Protein AF-A0A7W1UHH9-F1 (afdb_monomer_lite)

Structure (mmCIF, N/CA/C/O backbone):
data_AF-A0A7W1UHH9-F1
#
_entry.id   AF-A0A7W1UHH9-F1
#
loop_
_atom_site.group_PDB
_atom_site.id
_atom_site.type_symbol
_atom_site.label_atom_id
_atom_site.label_alt_id
_atom_site.label_comp_id
_atom_site.label_asym_id
_atom_site.label_entity_id
_atom_site.label_seq_id
_atom_site.pdbx_PDB_ins_code
_atom_site.Cartn_x
_atom_site.Cartn_y
_atom_site.Cartn_z
_atom_site.occupancy
_atom_site.B_iso_or_equiv
_atom_site.auth_seq_id
_atom_site.auth_comp_id
_atom_site.auth_asym_id
_atom_site.auth_atom_id
_atom_site.pdbx_PDB_model_num
ATOM 1 N N . MET A 1 1 ? -11.626 4.880 23.988 1.00 58.03 1 MET A N 1
ATOM 2 C CA . MET A 1 1 ? -11.351 6.127 23.227 1.00 58.03 1 MET A CA 1
ATOM 3 C C . MET A 1 1 ? -11.099 5.742 21.776 1.00 58.03 1 MET A C 1
ATOM 5 O O . MET A 1 1 ? -10.447 4.718 21.591 1.00 58.03 1 MET A O 1
ATOM 9 N N . PRO A 1 2 ? -11.585 6.500 20.774 1.00 72.06 2 PRO A N 1
ATOM 10 C CA . PRO A 1 2 ? -11.259 6.224 19.376 1.00 72.06 2 PRO A CA 1
ATOM 11 C C . PRO A 1 2 ? -9.740 6.292 19.199 1.00 72.06 2 PRO A C 1
ATOM 13 O O . PRO A 1 2 ? -9.108 7.267 19.610 1.00 72.06 2 PRO A O 1
ATOM 16 N N . ASN A 1 3 ? -9.145 5.233 18.653 1.00 87.25 3 ASN A N 1
ATOM 17 C CA . ASN A 1 3 ? -7.721 5.214 18.345 1.00 87.25 3 ASN A CA 1
ATOM 18 C C . ASN A 1 3 ? -7.503 5.696 16.904 1.00 87.25 3 ASN A C 1
ATOM 20 O O . ASN A 1 3 ? -8.341 5.504 16.022 1.00 87.25 3 ASN A O 1
ATOM 24 N N . LEU A 1 4 ? -6.374 6.360 16.681 1.00 93.56 4 LEU A N 1
ATOM 25 C CA . LEU A 1 4 ? -5.931 6.807 15.368 1.00 93.56 4 LEU A CA 1
ATOM 26 C C . LEU A 1 4 ? -4.572 6.174 15.104 1.00 93.56 4 LEU A C 1
ATOM 28 O O . LEU A 1 4 ? -3.640 6.356 15.883 1.00 93.56 4 LEU A O 1
ATOM 32 N N . THR A 1 5 ? -4.455 5.444 14.002 1.00 95.94 5 THR A N 1
ATOM 33 C CA . THR A 1 5 ? -3.187 4.884 13.532 1.00 95.94 5 THR A CA 1
ATOM 34 C C . THR A 1 5 ? -2.872 5.455 12.164 1.00 95.94 5 THR A C 1
ATOM 36 O O . THR A 1 5 ? -3.649 5.295 11.224 1.00 95.94 5 THR A O 1
ATOM 39 N N . ILE A 1 6 ? -1.714 6.093 12.043 1.00 97.69 6 ILE A N 1
ATOM 40 C CA . ILE A 1 6 ? -1.142 6.489 10.757 1.00 97.69 6 ILE A CA 1
ATOM 41 C C . ILE A 1 6 ? -0.075 5.459 10.415 1.00 97.69 6 ILE A C 1
ATOM 43 O O . ILE A 1 6 ? 0.764 5.139 11.257 1.00 97.69 6 ILE A O 1
ATOM 47 N N . PHE A 1 7 ? -0.104 4.937 9.194 1.00 98.06 7 PHE A N 1
ATOM 48 C CA . PHE A 1 7 ? 0.889 3.977 8.730 1.00 98.06 7 PHE A CA 1
ATOM 49 C C . PHE A 1 7 ? 1.468 4.384 7.379 1.00 98.06 7 PHE A C 1
ATOM 51 O O . PHE A 1 7 ? 0.792 4.972 6.533 1.00 98.06 7 PHE A O 1
ATOM 58 N N . HIS A 1 8 ? 2.740 4.044 7.191 1.00 98.12 8 HIS A N 1
ATOM 59 C CA . HIS A 1 8 ? 3.465 4.190 5.941 1.00 98.12 8 HIS A CA 1
ATOM 60 C C . HIS A 1 8 ? 4.446 3.026 5.796 1.00 98.12 8 HIS A C 1
ATOM 62 O O . HIS A 1 8 ? 5.196 2.722 6.722 1.00 98.12 8 HIS A O 1
ATOM 68 N N . GLN A 1 9 ? 4.438 2.391 4.632 1.00 98.19 9 GLN A N 1
ATOM 69 C CA . GLN A 1 9 ? 5.344 1.318 4.261 1.00 98.19 9 GLN A CA 1
ATOM 70 C C . GLN A 1 9 ? 5.841 1.563 2.841 1.00 98.19 9 GLN A C 1
ATOM 72 O O . GLN A 1 9 ? 5.052 1.828 1.935 1.00 98.19 9 GLN A O 1
ATOM 77 N N . HIS A 1 10 ? 7.146 1.418 2.645 1.00 97.81 10 HIS A N 1
ATOM 78 C CA . HIS A 1 10 ? 7.790 1.542 1.346 1.00 97.81 10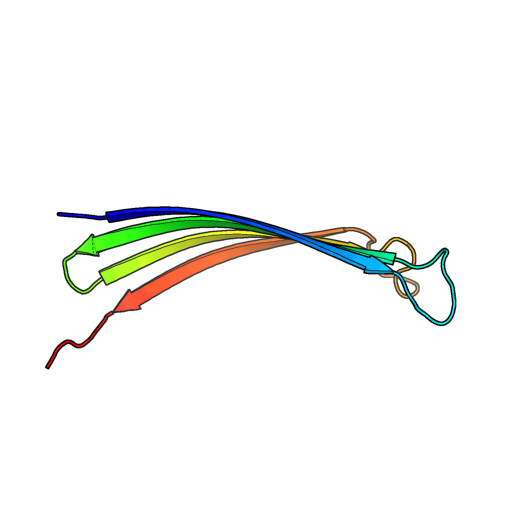 HIS A CA 1
ATOM 79 C C . HIS A 1 10 ? 8.713 0.346 1.120 1.00 97.81 10 HIS A C 1
ATOM 81 O O . HIS A 1 10 ? 9.450 -0.046 2.024 1.00 97.81 10 HIS A O 1
ATOM 87 N N . GLN A 1 11 ? 8.648 -0.261 -0.062 1.00 97.94 11 GLN A N 1
ATOM 88 C CA . GLN A 1 11 ? 9.415 -1.458 -0.409 1.00 97.94 11 GLN A CA 1
ATOM 89 C C . GLN A 1 11 ? 9.933 -1.354 -1.840 1.00 97.94 11 GLN A C 1
ATOM 91 O O . GLN A 1 11 ? 9.211 -0.899 -2.726 1.00 97.94 11 GLN A O 1
ATOM 96 N N . GLY A 1 12 ? 11.168 -1.806 -2.054 1.00 96.56 12 GLY A N 1
ATOM 97 C CA . GLY A 1 12 ? 11.796 -1.918 -3.366 1.00 96.56 12 GLY A CA 1
ATOM 98 C C . GLY A 1 12 ? 12.243 -3.353 -3.628 1.00 96.56 12 GLY A C 1
ATOM 99 O O . GLY A 1 12 ? 12.771 -4.015 -2.736 1.00 96.56 12 GLY A O 1
ATOM 100 N N . PHE A 1 13 ? 12.027 -3.814 -4.853 1.00 95.12 13 PHE A N 1
ATOM 101 C CA . PHE A 1 13 ? 12.258 -5.178 -5.308 1.00 95.12 13 PHE A CA 1
ATOM 102 C C . PHE A 1 13 ? 13.107 -5.135 -6.586 1.00 95.12 13 PHE A C 1
ATOM 104 O O . PHE A 1 13 ? 12.560 -4.942 -7.673 1.00 95.12 13 PHE A O 1
ATOM 111 N N . PRO A 1 14 ? 14.440 -5.255 -6.487 1.00 93.94 14 PRO A N 1
ATOM 112 C CA . PRO A 1 14 ? 15.284 -5.413 -7.664 1.00 93.94 14 PRO A CA 1
ATOM 113 C C . PRO A 1 14 ? 15.115 -6.819 -8.250 1.00 93.94 14 PRO A C 1
ATOM 115 O O . PRO A 1 14 ? 15.015 -7.800 -7.510 1.00 93.94 14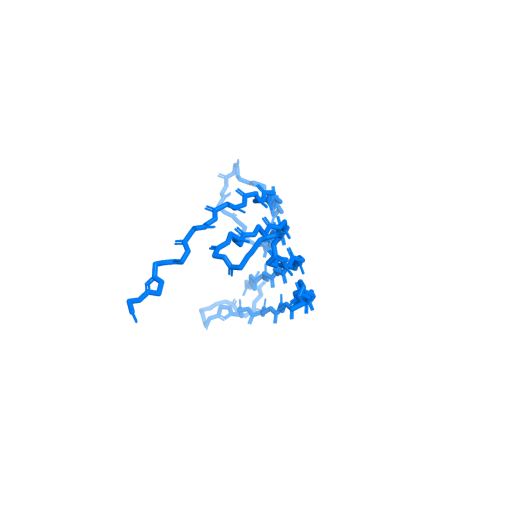 PRO A O 1
ATOM 118 N N . SER A 1 15 ? 15.123 -6.936 -9.575 1.00 92.44 15 SER A N 1
ATOM 119 C CA . SER A 1 15 ? 15.133 -8.237 -10.240 1.00 92.44 15 SER A CA 1
ATOM 120 C C . SER A 1 15 ? 16.492 -8.926 -10.076 1.00 92.44 15 SER A C 1
ATOM 122 O O . SER A 1 15 ? 17.547 -8.299 -10.191 1.00 92.44 15 SER A O 1
ATOM 124 N N . LEU A 1 16 ? 16.467 -10.251 -9.902 1.00 92.44 16 LEU A N 1
ATOM 125 C CA . LEU A 1 16 ? 17.676 -11.082 -9.858 1.00 92.44 16 LEU A CA 1
ATOM 126 C C . LEU A 1 16 ? 18.265 -11.340 -11.255 1.00 92.44 16 LEU A C 1
ATOM 128 O O . LEU A 1 16 ? 19.482 -11.409 -11.392 1.00 92.44 16 LEU A O 1
ATOM 132 N N . ASP A 1 17 ? 17.421 -11.417 -12.291 1.00 89.31 17 ASP A N 1
ATOM 133 C CA . ASP A 1 17 ? 17.867 -11.709 -13.664 1.00 89.31 17 ASP A CA 1
ATOM 134 C C . ASP A 1 17 ? 18.436 -10.478 -14.388 1.00 89.31 17 ASP A C 1
ATOM 136 O O . ASP A 1 17 ? 19.423 -10.565 -15.120 1.00 89.31 17 ASP A O 1
ATOM 140 N N . LYS A 1 18 ? 17.811 -9.309 -14.198 1.00 87.38 18 LYS A N 1
ATOM 141 C CA . LYS A 1 18 ? 18.242 -8.024 -14.759 1.00 8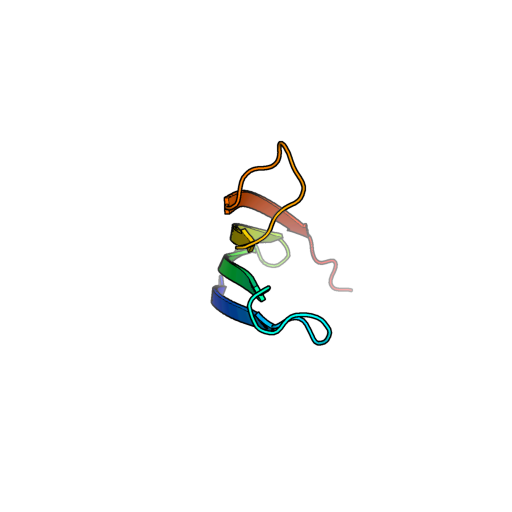7.38 18 LYS A CA 1
ATOM 142 C C . LYS A 1 18 ? 18.239 -6.962 -13.673 1.00 87.38 18 LYS A C 1
ATOM 144 O O . LYS A 1 18 ? 17.197 -6.423 -13.342 1.00 87.38 18 LYS A O 1
ATOM 149 N N . THR A 1 19 ? 19.406 -6.579 -13.174 1.00 85.25 19 THR A N 1
ATOM 150 C CA . THR A 1 19 ? 19.519 -5.566 -12.106 1.00 85.25 19 THR A CA 1
ATOM 151 C C . THR A 1 19 ? 19.002 -4.176 -12.496 1.00 85.25 19 THR A C 1
ATOM 153 O O . THR A 1 19 ? 18.761 -3.343 -11.627 1.00 85.25 19 THR A O 1
ATOM 156 N N . SER A 1 20 ? 18.819 -3.908 -13.794 1.00 88.56 20 SER A N 1
ATOM 157 C CA . SER A 1 20 ? 18.178 -2.689 -14.294 1.00 88.56 20 SER A CA 1
ATOM 158 C C . SER A 1 20 ? 16.651 -2.707 -14.190 1.00 88.56 20 SER A C 1
ATOM 160 O O . SER A 1 20 ? 16.040 -1.663 -14.394 1.00 88.56 20 SER A O 1
ATOM 162 N N . ASP A 1 21 ? 16.046 -3.868 -13.944 1.00 94.19 21 ASP A N 1
ATOM 163 C CA . ASP A 1 21 ? 14.612 -4.062 -13.728 1.00 94.19 21 ASP A CA 1
ATOM 164 C C . ASP A 1 21 ? 14.332 -4.045 -12.219 1.00 94.19 21 ASP A C 1
ATOM 166 O O . ASP A 1 21 ? 14.971 -4.758 -11.436 1.00 94.19 21 ASP A O 1
ATOM 170 N N . TRP A 1 22 ? 13.438 -3.159 -11.798 1.00 94.50 22 TRP A N 1
ATOM 171 C CA . TRP A 1 22 ? 13.088 -2.966 -10.405 1.00 94.50 22 TRP A CA 1
ATOM 172 C C . TRP A 1 22 ? 11.659 -2.452 -10.242 1.00 94.50 22 TRP A C 1
ATOM 174 O O . TRP A 1 22 ? 11.142 -1.638 -11.010 1.00 94.50 22 TRP A O 1
ATOM 184 N N . TYR A 1 23 ? 11.052 -2.885 -9.1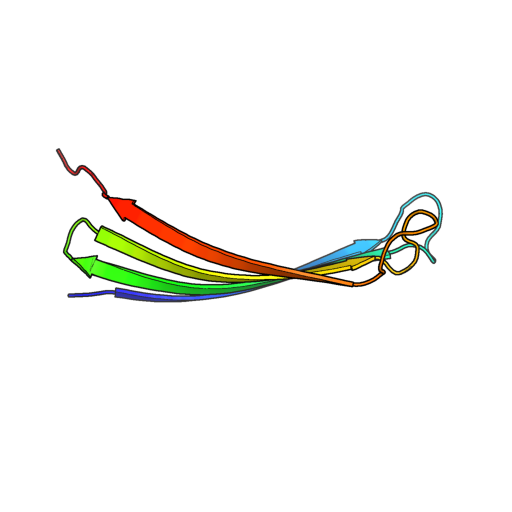45 1.00 96.25 23 TYR A N 1
ATOM 185 C CA . TYR A 1 23 ? 9.679 -2.577 -8.787 1.00 96.25 23 TYR A CA 1
ATOM 186 C C . TYR A 1 23 ? 9.614 -1.954 -7.392 1.00 96.25 23 TYR A C 1
ATOM 188 O O . TYR A 1 23 ? 10.318 -2.378 -6.477 1.00 96.25 23 TYR A O 1
ATOM 196 N N . VAL A 1 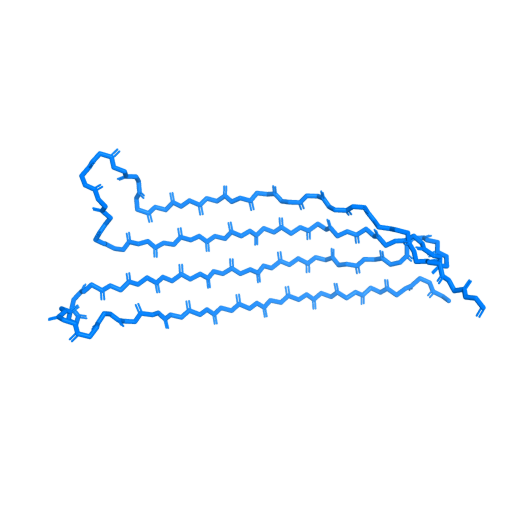24 ? 8.776 -0.936 -7.211 1.00 97.69 24 VAL A N 1
ATOM 197 C CA . VAL A 1 24 ? 8.610 -0.221 -5.941 1.00 97.69 24 VAL A CA 1
ATOM 198 C C . VAL A 1 24 ? 7.139 -0.137 -5.569 1.00 97.69 24 VAL A C 1
ATOM 200 O O . VAL A 1 24 ? 6.276 0.129 -6.406 1.00 97.69 24 VAL A O 1
ATOM 203 N N . THR A 1 25 ? 6.858 -0.306 -4.279 1.00 98.25 25 THR A N 1
ATOM 204 C CA . THR A 1 25 ? 5.527 -0.102 -3.708 1.00 98.25 25 THR A CA 1
ATOM 205 C C . THR A 1 25 ? 5.579 0.842 -2.525 1.00 98.25 25 THR A C 1
ATOM 207 O O . THR A 1 25 ? 6.425 0.689 -1.645 1.00 98.25 25 THR A O 1
ATOM 210 N N . SER A 1 26 ? 4.615 1.750 -2.461 1.00 98.50 26 SER A N 1
ATOM 211 C CA . SER A 1 26 ? 4.310 2.566 -1.293 1.00 98.50 26 SER A CA 1
ATOM 212 C C . SER A 1 26 ? 2.878 2.291 -0.858 1.00 98.50 26 SER A C 1
ATOM 214 O O . SER A 1 26 ? 1.968 2.290 -1.685 1.00 98.50 26 SER A O 1
ATOM 216 N N . GLN A 1 27 ? 2.676 2.069 0.434 1.00 98.56 27 GLN A N 1
ATOM 217 C CA . GLN A 1 27 ? 1.363 1.952 1.051 1.00 98.56 27 GLN A CA 1
ATOM 218 C C . GLN A 1 27 ? 1.302 2.926 2.214 1.00 98.56 27 GLN A C 1
ATOM 220 O O . GLN A 1 27 ? 2.174 2.932 3.082 1.00 98.56 27 GLN A O 1
ATOM 225 N N . GLN A 1 28 ? 0.275 3.758 2.242 1.00 98.56 28 GLN A N 1
ATOM 226 C CA . GLN A 1 28 ? 0.071 4.707 3.324 1.00 98.56 28 GLN A CA 1
ATOM 227 C C . GLN A 1 28 ? -1.401 4.854 3.628 1.00 98.56 28 GLN A C 1
ATOM 229 O O . GLN A 1 28 ? -2.245 4.758 2.738 1.00 98.56 28 GLN A O 1
ATOM 234 N N . GLY A 1 29 ? -1.715 5.130 4.881 1.00 98.44 29 GLY A N 1
ATOM 235 C CA . GLY A 1 29 ? -3.097 5.301 5.252 1.00 98.44 29 GLY A CA 1
ATOM 236 C C . GLY A 1 29 ? -3.298 5.711 6.688 1.00 98.44 29 GLY A C 1
ATOM 237 O O . GLY A 1 29 ? -2.369 5.855 7.485 1.00 98.44 29 GLY A O 1
ATOM 238 N N . ILE A 1 30 ? -4.573 5.906 6.976 1.00 98.12 30 ILE A N 1
ATOM 239 C CA . ILE A 1 30 ? -5.089 6.287 8.273 1.00 98.12 30 ILE A CA 1
ATOM 240 C C . ILE A 1 30 ? -6.149 5.258 8.640 1.00 98.12 30 ILE A C 1
ATOM 242 O O . ILE A 1 30 ? -7.078 5.013 7.868 1.00 98.12 30 ILE A O 1
ATOM 246 N N . ARG A 1 31 ? -6.009 4.664 9.821 1.00 96.88 31 ARG A N 1
ATOM 247 C CA . ARG A 1 31 ? -6.984 3.755 10.421 1.00 96.88 31 ARG A CA 1
ATOM 248 C C . ARG A 1 31 ? -7.556 4.376 11.685 1.00 96.88 31 ARG A C 1
ATOM 250 O O . ARG A 1 31 ? -6.810 4.907 12.505 1.00 96.88 31 ARG A O 1
ATOM 257 N N . MET A 1 32 ? -8.871 4.281 11.829 1.00 95.19 32 MET A N 1
ATOM 258 C CA . MET A 1 32 ? -9.620 4.807 12.964 1.00 95.19 32 MET A CA 1
ATOM 259 C C . MET A 1 32 ? -10.603 3.762 13.476 1.00 95.19 32 MET A C 1
ATOM 261 O O . MET A 1 32 ? -11.332 3.174 12.675 1.00 95.19 32 MET A O 1
ATOM 265 N N . ASN A 1 33 ? -10.683 3.602 14.795 1.00 92.38 33 ASN A N 1
ATOM 266 C CA . ASN A 1 33 ? -11.817 2.935 15.434 1.00 92.38 33 ASN A CA 1
ATOM 267 C C . ASN A 1 33 ? -12.883 3.999 15.722 1.00 92.38 33 ASN A C 1
ATOM 269 O O . ASN A 1 33 ? -12.747 4.777 16.667 1.00 92.38 33 ASN A O 1
ATOM 273 N N . ILE A 1 34 ? -13.889 4.095 14.848 1.00 86.94 34 ILE A N 1
ATOM 274 C CA . ILE A 1 34 ? -14.923 5.145 14.905 1.00 86.94 34 ILE A CA 1
ATOM 275 C C . ILE A 1 34 ? -16.001 4.847 15.958 1.00 86.94 34 ILE A C 1
ATOM 277 O O . ILE A 1 34 ? -16.569 5.773 16.532 1.00 86.94 34 ILE A O 1
ATOM 281 N N . TRP A 1 35 ? -16.216 3.563 16.249 1.00 85.88 35 TRP A N 1
ATOM 282 C CA . TRP A 1 35 ? -16.958 3.031 17.396 1.00 85.88 35 TRP A CA 1
ATOM 283 C C . TRP A 1 35 ? -16.144 1.877 18.001 1.00 85.88 35 TRP A C 1
ATOM 285 O O . TRP A 1 35 ? -15.142 1.493 17.399 1.00 85.88 35 TRP A O 1
ATOM 295 N N . GLU A 1 36 ? -16.530 1.346 19.169 1.00 83.94 36 GLU A N 1
ATOM 296 C CA . GLU A 1 36 ? -15.764 0.282 19.860 1.00 83.94 36 GLU A CA 1
ATOM 297 C C . GLU A 1 36 ? -15.400 -0.874 18.921 1.00 83.94 36 GLU A C 1
ATOM 299 O O . GLU A 1 36 ? -14.224 -1.213 18.799 1.00 83.94 36 GLU A O 1
ATOM 304 N N . ASP A 1 37 ? -16.373 -1.332 18.136 1.00 89.00 37 ASP A N 1
ATOM 305 C CA . ASP A 1 37 ? -16.196 -2.467 17.233 1.00 89.00 37 ASP A CA 1
ATOM 306 C C . ASP A 1 37 ? -15.976 -2.067 15.769 1.00 89.00 37 ASP A C 1
ATOM 308 O O . ASP A 1 37 ? -15.653 -2.912 14.938 1.00 89.00 37 ASP A O 1
ATOM 312 N N . VAL A 1 38 ? -16.172 -0.793 15.402 1.00 92.25 38 VAL A N 1
ATOM 313 C CA . VAL A 1 38 ? -16.165 -0.370 13.991 1.00 92.25 38 VAL A CA 1
ATOM 314 C C . VAL A 1 38 ? -14.848 0.284 13.613 1.00 92.25 38 VAL A C 1
ATOM 316 O O . VAL A 1 38 ? -14.496 1.364 14.092 1.00 92.25 38 VAL A O 1
ATOM 319 N N . ILE A 1 39 ? -14.167 -0.334 12.654 1.00 95.19 39 ILE A N 1
ATOM 320 C CA . ILE A 1 39 ? -12.856 0.072 12.156 1.00 95.19 39 ILE A CA 1
ATOM 321 C C . ILE A 1 39 ? -13.010 0.613 10.737 1.00 95.19 39 ILE A C 1
ATOM 323 O O . ILE A 1 39 ? -13.534 -0.062 9.855 1.00 95.19 39 ILE A O 1
ATOM 327 N N . THR A 1 40 ? -12.510 1.820 10.486 1.00 95.94 40 THR A N 1
ATOM 328 C CA . THR A 1 40 ? -12.456 2.427 9.149 1.00 95.94 40 THR A CA 1
ATOM 329 C C . THR A 1 40 ? -11.009 2.680 8.750 1.00 9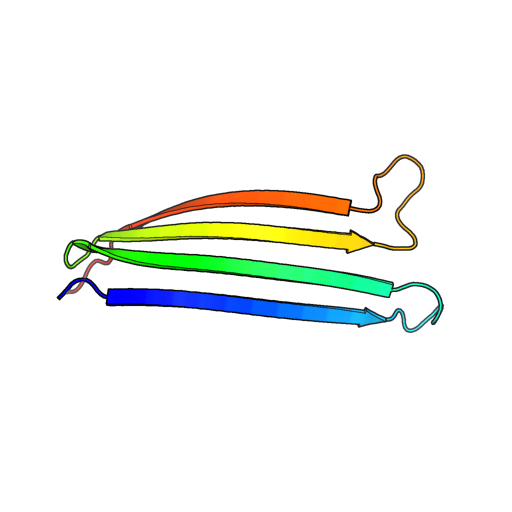5.94 40 THR A C 1
ATOM 331 O O . THR A 1 40 ? -10.209 3.145 9.561 1.00 95.94 40 THR A O 1
ATOM 334 N N . THR A 1 41 ? -10.643 2.373 7.504 1.00 98.00 41 THR A N 1
ATOM 335 C CA . THR A 1 41 ? -9.308 2.670 6.959 1.00 98.00 41 THR A CA 1
ATOM 336 C C . THR A 1 41 ? -9.414 3.388 5.620 1.00 98.00 41 THR A C 1
ATOM 338 O O . THR A 1 41 ? -10.096 2.914 4.715 1.00 98.00 41 THR A O 1
ATOM 341 N N . PHE A 1 42 ? -8.687 4.496 5.494 1.00 98.31 42 PHE A N 1
ATOM 342 C CA . PHE A 1 42 ? -8.412 5.171 4.228 1.00 98.31 42 PHE A CA 1
ATOM 343 C C . PHE A 1 42 ? -6.964 4.889 3.846 1.00 98.31 42 PHE A C 1
ATOM 345 O O . PHE A 1 42 ? -6.056 5.210 4.614 1.00 98.31 42 PHE A O 1
ATOM 352 N N . GLN A 1 43 ? -6.739 4.289 2.683 1.00 98.69 43 GLN A N 1
ATOM 353 C CA . GLN A 1 43 ? -5.413 3.866 2.247 1.00 98.69 43 GLN A CA 1
ATOM 354 C C . GLN A 1 43 ? -5.164 4.228 0.782 1.00 98.69 43 GLN A C 1
ATOM 356 O O . GLN A 1 43 ? -6.058 4.162 -0.059 1.00 98.69 43 GLN A O 1
ATOM 361 N N . ILE A 1 44 ? -3.924 4.605 0.488 1.00 98.75 44 ILE A N 1
ATOM 362 C CA . ILE A 1 44 ? -3.415 4.851 -0.856 1.00 98.75 44 ILE A CA 1
ATOM 363 C C . ILE A 1 44 ? -2.249 3.897 -1.081 1.00 98.75 44 ILE A C 1
ATOM 365 O O . ILE A 1 44 ? -1.283 3.889 -0.316 1.00 98.75 44 ILE A O 1
ATOM 369 N N . ASN A 1 45 ? -2.347 3.122 -2.153 1.00 98.56 45 ASN A N 1
ATOM 370 C CA . ASN A 1 45 ? -1.289 2.260 -2.648 1.00 98.56 45 ASN A CA 1
ATOM 371 C C . ASN A 1 45 ? -0.746 2.855 -3.940 1.00 98.56 45 ASN A C 1
ATOM 373 O O . ASN A 1 45 ? -1.498 3.077 -4.886 1.00 98.56 45 ASN A O 1
ATOM 377 N N . TRP A 1 46 ? 0.557 3.078 -3.996 1.00 98.31 46 TRP A N 1
ATOM 378 C CA . TRP A 1 46 ? 1.257 3.475 -5.207 1.00 98.31 46 TRP A CA 1
ATOM 379 C C . TRP A 1 46 ? 2.245 2.385 -5.596 1.00 98.31 46 TRP A C 1
ATOM 381 O O . TRP A 1 46 ? 3.010 1.898 -4.761 1.00 98.31 46 TRP A O 1
ATOM 391 N N . ARG A 1 47 ? 2.210 1.985 -6.861 1.00 98.12 47 ARG A N 1
ATOM 392 C CA . ARG A 1 47 ? 3.061 0.942 -7.423 1.00 98.12 47 ARG A CA 1
ATOM 393 C C . ARG A 1 47 ? 3.762 1.493 -8.645 1.00 98.12 47 ARG A C 1
ATOM 395 O O . ARG A 1 47 ? 3.120 2.127 -9.483 1.00 98.12 47 ARG A O 1
ATOM 402 N N . TYR A 1 48 ? 5.058 1.242 -8.741 1.00 97.44 48 TYR A N 1
ATOM 403 C CA . TYR A 1 48 ? 5.862 1.647 -9.877 1.00 97.44 48 TYR A CA 1
ATOM 404 C C . TYR A 1 48 ? 6.744 0.505 -10.354 1.00 97.44 48 TYR A C 1
ATOM 406 O O . TYR A 1 48 ? 7.526 -0.046 -9.586 1.00 97.44 48 TYR A O 1
ATOM 414 N N . ASP A 1 49 ? 6.627 0.204 -11.636 1.00 96.69 49 ASP A N 1
ATOM 415 C CA . ASP A 1 49 ? 7.441 -0.747 -12.371 1.00 96.69 49 ASP A CA 1
ATOM 416 C C . ASP A 1 49 ? 8.209 0.021 -13.454 1.00 96.69 49 ASP A C 1
ATOM 418 O O . ASP A 1 49 ? 7.623 0.718 -14.295 1.00 96.69 49 ASP A O 1
ATOM 422 N N . ASN A 1 50 ? 9.541 -0.041 -13.411 1.00 95.12 50 ASN A N 1
ATOM 423 C CA . ASN A 1 50 ? 10.372 0.681 -14.364 1.00 95.12 50 ASN A CA 1
ATOM 424 C C . ASN A 1 50 ? 10.457 -0.024 -15.733 1.00 95.12 50 ASN A C 1
ATOM 426 O O . ASN A 1 50 ? 10.766 0.656 -16.727 1.00 95.12 50 ASN A O 1
ATOM 430 N N . PHE A 1 51 ? 10.138 -1.320 -15.790 1.00 94.81 51 PHE A N 1
ATOM 431 C CA . PHE A 1 51 ? 10.177 -2.181 -16.966 1.00 94.81 51 PHE A CA 1
ATOM 432 C C . PHE A 1 51 ? 8.865 -2.981 -17.122 1.00 94.81 51 PHE A C 1
ATOM 434 O O . PHE A 1 51 ? 8.868 -4.210 -17.190 1.00 94.81 51 PHE A O 1
ATOM 441 N N . PRO A 1 52 ? 7.714 -2.296 -17.236 1.00 93.38 52 PRO A N 1
ATOM 442 C CA . PRO A 1 52 ? 6.433 -2.976 -17.234 1.00 93.38 52 PRO A CA 1
ATOM 443 C C . PRO A 1 52 ? 6.189 -3.679 -18.578 1.00 93.38 52 PRO A C 1
ATOM 445 O O . PRO A 1 52 ? 6.806 -3.359 -19.602 1.00 93.38 52 PRO A O 1
ATOM 448 N N . ALA A 1 53 ? 5.233 -4.608 -18.609 1.00 91.81 53 ALA A N 1
ATOM 449 C CA . ALA A 1 53 ? 4.863 -5.304 -19.838 1.00 91.81 53 ALA A CA 1
ATOM 450 C C . ALA A 1 53 ? 4.436 -4.320 -20.956 1.00 91.81 53 ALA A C 1
ATOM 452 O O . ALA A 1 53 ? 3.827 -3.279 -20.672 1.00 91.81 53 ALA A O 1
ATOM 453 N N . PRO A 1 54 ? 4.690 -4.633 -22.241 1.00 93.38 54 PRO A N 1
ATOM 454 C CA . PRO A 1 54 ? 4.285 -3.770 -23.346 1.00 93.38 54 PRO A CA 1
ATOM 455 C C . PRO A 1 54 ? 2.791 -3.419 -23.299 1.00 93.38 54 PRO A C 1
ATOM 457 O O . PRO A 1 54 ? 1.942 -4.288 -23.119 1.00 93.38 54 PRO A O 1
ATOM 460 N N . GLY A 1 55 ? 2.472 -2.133 -23.463 1.00 93.50 55 GLY A N 1
ATOM 461 C CA . GLY A 1 55 ? 1.096 -1.625 -23.406 1.00 93.50 55 GLY A CA 1
ATOM 462 C C . GLY A 1 55 ? 0.573 -1.313 -21.998 1.00 93.50 55 GLY A C 1
ATOM 463 O O . GLY A 1 55 ? -0.563 -0.861 -21.869 1.00 93.50 55 GLY A O 1
ATOM 464 N N . THR A 1 56 ? 1.383 -1.496 -20.951 1.00 93.94 56 THR A N 1
ATOM 465 C CA . THR A 1 56 ? 1.003 -1.171 -19.567 1.00 93.94 56 THR A CA 1
ATOM 466 C C . THR A 1 56 ? 1.693 0.101 -19.062 1.00 93.94 56 THR A C 1
ATOM 468 O O . THR A 1 56 ? 2.729 0.531 -19.576 1.00 93.94 56 THR A O 1
ATOM 471 N N . LYS A 1 57 ? 1.075 0.766 -18.081 1.00 94.50 57 LYS A N 1
ATOM 472 C CA . LYS A 1 57 ? 1.623 1.986 -17.474 1.00 94.50 57 LYS A CA 1
ATOM 473 C C . LYS A 1 57 ? 2.662 1.619 -16.418 1.00 94.50 57 LYS A C 1
ATOM 475 O O . LYS A 1 57 ? 2.471 0.669 -15.672 1.00 94.50 57 LYS A O 1
ATOM 480 N N . LYS A 1 58 ? 3.709 2.439 -16.307 1.00 95.12 58 LYS A N 1
ATOM 481 C CA . LYS A 1 58 ? 4.761 2.281 -15.288 1.00 95.12 58 LYS A CA 1
ATOM 482 C C . LYS A 1 58 ? 4.275 2.515 -13.864 1.00 95.12 58 LYS A C 1
ATOM 484 O O . LYS A 1 58 ? 4.824 1.939 -12.944 1.00 95.12 58 LYS A O 1
ATOM 489 N N . ALA A 1 59 ? 3.286 3.385 -13.679 1.00 96.56 59 ALA A N 1
ATOM 490 C CA . ALA A 1 59 ? 2.768 3.747 -12.368 1.00 96.56 59 ALA A CA 1
ATOM 491 C C . ALA A 1 59 ? 1.278 3.422 -12.268 1.00 96.56 59 ALA A C 1
ATOM 493 O O . ALA A 1 59 ? 0.517 3.715 -13.196 1.00 96.56 59 ALA A O 1
ATOM 494 N N . ASP A 1 60 ? 0.880 2.886 -11.121 1.00 96.56 60 ASP A N 1
ATOM 495 C CA . ASP A 1 60 ? -0.506 2.613 -10.767 1.00 96.56 60 ASP A CA 1
ATOM 496 C C . ASP A 1 60 ? -0.799 3.100 -9.344 1.00 96.56 60 ASP A C 1
ATOM 498 O O . ASP A 1 60 ? -0.034 2.840 -8.412 1.00 96.56 60 ASP A O 1
ATOM 502 N N . THR A 1 61 ? -1.917 3.807 -9.184 1.00 98.00 61 THR A N 1
ATOM 503 C CA . THR A 1 61 ? -2.367 4.346 -7.897 1.00 98.00 61 THR A CA 1
ATOM 504 C C . THR A 1 61 ? -3.734 3.770 -7.573 1.00 98.00 61 THR A C 1
ATOM 506 O O . THR A 1 61 ? -4.690 3.958 -8.322 1.00 98.00 61 THR A O 1
ATOM 509 N N . GLN A 1 62 ? -3.842 3.124 -6.419 1.00 98.38 62 GLN A N 1
ATOM 510 C CA . GLN A 1 62 ? -5.068 2.526 -5.918 1.00 98.38 62 GLN A CA 1
ATOM 511 C C . GLN A 1 62 ? -5.495 3.221 -4.624 1.00 98.38 62 GLN A C 1
ATOM 513 O O . GLN A 1 62 ? -4.724 3.326 -3.672 1.00 98.38 62 GLN A O 1
ATOM 518 N N . TYR A 1 63 ? -6.749 3.662 -4.590 1.00 98.44 63 TYR A N 1
ATOM 519 C CA . TYR A 1 63 ? -7.394 4.224 -3.408 1.00 98.44 63 TYR A CA 1
ATOM 520 C C . TYR A 1 63 ? -8.290 3.156 -2.781 1.00 98.44 63 TYR A C 1
ATOM 522 O O . TYR A 1 63 ? -9.090 2.535 -3.480 1.00 98.44 63 TYR A O 1
ATOM 530 N N . ILE A 1 64 ? -8.148 2.932 -1.478 1.00 98.50 64 ILE A N 1
ATOM 531 C CA . ILE A 1 64 ? -8.881 1.912 -0.728 1.00 98.50 64 ILE A CA 1
ATOM 532 C C . ILE A 1 64 ? -9.623 2.583 0.423 1.00 98.50 64 ILE A C 1
ATOM 534 O O . ILE A 1 64 ? -9.031 3.301 1.231 1.00 98.50 64 ILE A O 1
ATOM 538 N N . LEU A 1 65 ? -10.919 2.294 0.504 1.00 98.12 65 LEU A N 1
ATOM 539 C CA . LEU A 1 65 ? -11.753 2.563 1.664 1.00 98.12 65 LEU A CA 1
ATOM 540 C C . LEU A 1 65 ? -12.221 1.223 2.234 1.00 98.12 65 LEU A C 1
ATOM 542 O O . LEU A 1 65 ? -12.870 0.452 1.530 1.00 98.12 65 LEU A O 1
ATOM 546 N N . SER A 1 66 ? -11.903 0.967 3.500 1.00 97.56 66 SER A N 1
ATOM 547 C CA . SER A 1 66 ? -12.287 -0.260 4.201 1.00 97.56 66 SER A CA 1
ATOM 548 C C . SER A 1 66 ? -13.152 0.056 5.412 1.00 97.56 66 SER A C 1
ATOM 550 O O . SER A 1 66 ? -12.836 0.975 6.170 1.00 97.56 66 SER A O 1
ATOM 552 N N . LEU A 1 67 ? -14.188 -0.756 5.619 1.00 95.62 67 LEU A N 1
ATOM 553 C CA . LEU A 1 67 ? -15.036 -0.765 6.807 1.00 95.62 67 LEU A CA 1
ATOM 554 C C . LEU A 1 67 ? -15.023 -2.180 7.398 1.00 95.62 67 LEU A C 1
ATOM 556 O O . LEU A 1 67 ? -15.226 -3.150 6.669 1.00 95.62 67 LEU A O 1
ATOM 560 N N . GLY A 1 68 ? -14.763 -2.298 8.695 1.00 94.25 68 GLY A N 1
ATOM 561 C CA . GLY A 1 68 ? -14.739 -3.560 9.429 1.00 94.25 68 GLY A CA 1
ATOM 562 C C . GLY A 1 68 ? -15.524 -3.466 10.733 1.00 94.25 68 GLY A C 1
ATOM 563 O O . GLY A 1 68 ? -15.645 -2.383 11.301 1.00 94.25 68 GLY A O 1
ATOM 564 N N . TYR A 1 69 ? -16.036 -4.608 11.189 1.00 92.31 69 TYR A N 1
ATOM 565 C CA . TYR A 1 69 ? -16.688 -4.779 12.486 1.00 92.31 69 TYR A CA 1
ATOM 566 C C . TYR A 1 69 ? -15.988 -5.915 13.242 1.00 92.31 69 TYR A C 1
ATOM 568 O O . TYR A 1 69 ? -15.821 -7.002 12.683 1.00 92.31 69 TYR A O 1
ATOM 576 N N . ALA A 1 70 ? -15.540 -5.661 14.467 1.00 88.00 70 ALA A N 1
ATOM 577 C CA . ALA A 1 70 ? -14.911 -6.642 15.338 1.00 88.00 70 ALA A CA 1
ATOM 578 C C . ALA A 1 70 ? -15.962 -7.228 16.287 1.00 88.00 70 ALA A C 1
ATOM 580 O O . ALA A 1 70 ? -16.590 -6.503 17.043 1.00 88.00 70 ALA A O 1
ATOM 581 N N . PHE A 1 71 ? -16.160 -8.544 16.243 1.00 85.62 71 PHE A N 1
ATOM 582 C CA . PHE A 1 71 ? -16.992 -9.234 17.224 1.00 85.62 71 PHE A CA 1
ATOM 583 C C . PHE A 1 71 ? -16.097 -9.623 18.405 1.00 85.62 71 PHE A C 1
ATOM 585 O O . PHE A 1 71 ? -15.399 -10.635 18.327 1.00 85.62 71 PHE A O 1
ATOM 592 N N . GLU A 1 72 ? -16.065 -8.825 19.472 1.00 71.88 72 GLU A N 1
ATOM 593 C CA . GLU A 1 72 ? -15.594 -9.340 20.764 1.00 71.88 72 GLU A CA 1
ATOM 594 C C . GLU A 1 72 ? -16.668 -10.280 21.344 1.00 71.88 72 GLU A C 1
ATOM 596 O O . GLU A 1 72 ? -17.867 -10.012 21.245 1.00 71.88 72 GLU A O 1
ATOM 601 N N . THR A 1 73 ? -16.237 -11.433 21.868 1.00 52.84 73 THR A N 1
ATOM 602 C CA . THR A 1 73 ? -17.062 -12.353 22.674 1.00 52.84 73 THR A CA 1
ATOM 603 C C . THR A 1 73 ? -16.721 -12.164 24.139 1.00 52.84 73 THR A C 1
ATOM 605 O O . THR A 1 73 ? -15.508 -12.039 24.423 1.00 52.84 73 THR A O 1
#

Sequence (73 aa):
MPNLTIFHQHQGFPSLDKTSDWYVTSQQGIRMNIWEDVITTFQINWRYDNFPAPGTKKADTQYILSLGYAFET

Foldseek 3Di:
DKDKDWDKDKDKDADPVDNVWIKIKIKTWMWIPPDPFKIKIWMKIKIATPDDDPPDDRIDIDIDIDIGGHDDD

Secondary structure (DSSP, 8-state):
---EEEEEEEEEEE-SS-TT-EEEEEEEEEEEESSSSEEEEEEEEEEEESSPPTTS-SEEEEEEEEEEE----

Radius of gyration: 17.09 Å; chains: 1; bounding box: 37×19×47 Å

pLDDT: mean 93.06, std 8.29, range [52.84, 98.75]